Protein AF-A0A061QGU1-F1 (afdb_monomer)

Structure (mmCIF, N/CA/C/O backbone):
data_AF-A0A061QGU1-F1
#
_entry.id   AF-A0A061QGU1-F1
#
loop_
_atom_site.group_PDB
_atom_site.id
_atom_site.type_symbol
_atom_site.label_atom_id
_atom_site.label_alt_id
_atom_site.label_comp_id
_atom_site.label_asym_id
_atom_site.label_entity_id
_atom_site.label_seq_id
_atom_site.pdbx_PDB_ins_code
_atom_site.Cartn_x
_atom_site.Cartn_y
_atom_site.Cartn_z
_atom_site.occupancy
_atom_site.B_iso_or_equiv
_atom_site.auth_seq_id
_atom_site.auth_comp_id
_atom_site.auth_asym_id
_atom_site.auth_atom_id
_atom_site.pdbx_PDB_model_num
ATOM 1 N N . MET A 1 1 ? 39.902 23.140 -27.970 1.00 39.78 1 MET A N 1
ATOM 2 C CA . MET A 1 1 ? 39.163 23.895 -26.938 1.00 39.78 1 MET A CA 1
ATOM 3 C C . MET A 1 1 ? 37.694 23.828 -27.333 1.00 39.78 1 MET A C 1
ATOM 5 O O . MET A 1 1 ? 37.400 24.388 -28.376 1.00 39.78 1 MET A O 1
ATOM 9 N N . PHE A 1 2 ? 36.867 23.129 -26.536 1.00 53.38 2 PHE A N 1
ATOM 10 C CA . PHE A 1 2 ? 35.383 23.152 -26.498 1.00 53.38 2 PHE A CA 1
ATOM 11 C C . PHE A 1 2 ? 34.621 22.743 -27.791 1.00 53.38 2 PHE A C 1
ATOM 13 O O . PHE A 1 2 ? 35.172 22.826 -28.877 1.00 53.38 2 PHE A O 1
ATOM 20 N N . GLN A 1 3 ? 33.383 22.238 -27.783 1.00 45.22 3 GLN A N 1
ATOM 21 C CA . GLN A 1 3 ? 32.322 22.217 -26.771 1.00 45.22 3 GLN A CA 1
ATOM 22 C C . GLN A 1 3 ? 31.370 21.025 -27.042 1.00 45.22 3 GLN A C 1
ATOM 24 O O . GLN A 1 3 ? 31.338 20.465 -28.133 1.00 45.22 3 GLN A O 1
ATOM 29 N N . GLU A 1 4 ? 30.638 20.664 -25.999 1.00 51.69 4 GLU A N 1
ATOM 30 C CA . GLU A 1 4 ? 29.650 19.602 -25.810 1.00 51.69 4 GLU A CA 1
ATOM 31 C C . GLU A 1 4 ? 28.481 19.588 -26.817 1.00 51.69 4 GLU A C 1
ATOM 33 O O . GLU A 1 4 ? 27.790 20.588 -26.959 1.00 51.69 4 GLU A O 1
ATOM 38 N N . ASP A 1 5 ? 28.178 18.429 -27.415 1.00 47.00 5 ASP A N 1
ATOM 39 C CA . ASP A 1 5 ? 26.941 18.203 -28.194 1.00 47.00 5 ASP A CA 1
ATOM 40 C C . ASP A 1 5 ? 26.351 16.801 -27.918 1.00 47.00 5 ASP A C 1
ATOM 42 O O . ASP A 1 5 ? 26.085 15.991 -28.804 1.00 47.00 5 ASP A O 1
ATOM 46 N N . GLY A 1 6 ? 26.211 16.461 -26.631 1.00 48.25 6 GLY A N 1
ATOM 47 C CA . GLY A 1 6 ? 25.785 15.128 -26.175 1.00 48.25 6 GLY A CA 1
ATOM 48 C C . GLY A 1 6 ? 24.365 15.017 -25.608 1.00 48.25 6 GLY A C 1
ATOM 49 O O . GLY A 1 6 ? 24.009 13.940 -25.136 1.00 48.25 6 GLY A O 1
ATOM 50 N N . VAL A 1 7 ? 23.561 16.089 -25.581 1.00 51.69 7 VAL A N 1
ATOM 51 C CA . VAL A 1 7 ? 22.418 16.163 -24.639 1.00 51.69 7 VAL A CA 1
ATOM 52 C C . VAL A 1 7 ? 21.021 16.190 -25.283 1.00 51.69 7 VAL A C 1
ATOM 54 O O . VAL A 1 7 ? 20.075 15.711 -24.673 1.00 51.69 7 VAL A O 1
ATOM 57 N N . THR A 1 8 ? 20.821 16.630 -26.527 1.00 54.41 8 THR A N 1
ATOM 58 C CA . THR A 1 8 ? 19.444 16.914 -27.005 1.00 54.41 8 THR A CA 1
ATOM 59 C C . THR A 1 8 ? 18.709 15.729 -27.644 1.00 54.41 8 THR A C 1
ATOM 61 O O . THR A 1 8 ? 17.520 15.538 -27.397 1.00 54.41 8 THR A O 1
ATOM 64 N N . GLY A 1 9 ? 19.391 14.885 -28.426 1.00 51.31 9 GLY A N 1
ATOM 65 C CA . GLY A 1 9 ? 18.760 13.726 -29.082 1.00 51.31 9 GLY A CA 1
ATOM 66 C C . GLY A 1 9 ? 18.477 12.549 -28.139 1.00 51.31 9 GLY A C 1
ATOM 67 O O . GLY A 1 9 ? 17.553 11.773 -28.363 1.00 51.31 9 GLY A O 1
ATOM 68 N N . SER A 1 10 ? 19.252 12.429 -27.058 1.00 59.16 10 SER A N 1
ATOM 69 C CA . SER A 1 10 ? 19.141 11.321 -26.104 1.00 59.16 10 SER A CA 1
ATOM 70 C C . SER A 1 10 ? 17.948 11.486 -25.159 1.00 59.16 10 SER A C 1
ATOM 72 O O . SER A 1 10 ? 17.268 10.510 -24.855 1.00 59.16 10 SER A O 1
ATOM 74 N N . ASP A 1 11 ? 17.661 12.707 -24.710 1.00 57.34 11 ASP A N 1
ATOM 75 C CA . ASP A 1 11 ? 16.622 12.946 -23.703 1.00 57.34 11 ASP A CA 1
ATOM 76 C C . ASP A 1 11 ? 15.201 12.841 -24.266 1.00 57.34 11 ASP A C 1
ATOM 78 O O . ASP A 1 11 ? 14.298 12.365 -23.573 1.00 57.34 11 ASP A O 1
ATOM 82 N N . T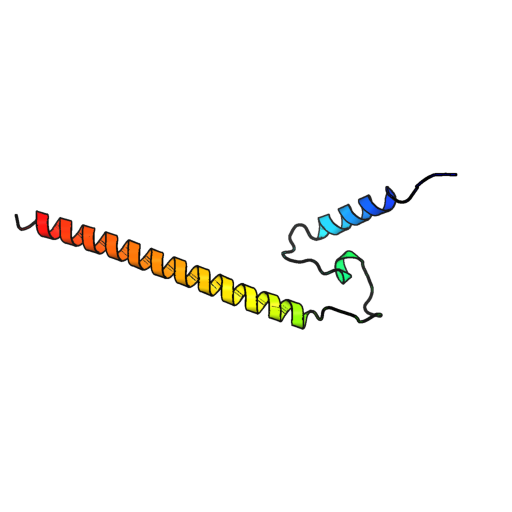YR A 1 12 ? 15.005 13.191 -25.540 1.00 61.06 12 TYR A N 1
ATOM 83 C CA . TYR A 1 12 ? 13.730 12.975 -26.228 1.00 61.06 12 TYR A CA 1
ATOM 84 C C . TYR A 1 12 ? 13.398 11.481 -26.345 1.00 61.06 12 TYR A C 1
ATOM 86 O O . TYR A 1 12 ? 12.289 11.054 -26.023 1.00 61.06 12 TYR A O 1
ATOM 94 N N . ASP A 1 13 ? 14.388 10.669 -26.718 1.00 62.22 13 ASP A N 1
ATOM 95 C CA . ASP A 1 13 ? 14.227 9.223 -26.872 1.00 62.22 13 ASP A CA 1
ATOM 96 C C . ASP A 1 13 ? 14.005 8.526 -25.514 1.00 62.22 13 ASP A C 1
ATOM 98 O O . ASP A 1 13 ? 13.146 7.653 -25.391 1.00 62.22 13 ASP A O 1
ATOM 102 N N . LYS A 1 14 ? 14.694 8.975 -24.452 1.00 67.19 14 LYS A N 1
ATOM 103 C CA . LYS A 1 14 ? 14.439 8.535 -23.064 1.00 67.19 14 LYS A CA 1
ATOM 104 C C . LYS A 1 14 ? 13.015 8.854 -22.622 1.00 67.19 14 LYS A C 1
ATOM 106 O O . LYS A 1 14 ? 12.344 7.991 -22.063 1.00 67.19 14 LYS A O 1
ATOM 111 N N . SER A 1 15 ? 12.549 10.072 -22.890 1.00 68.69 15 SER A N 1
ATOM 112 C CA . SER A 1 15 ? 11.206 10.518 -22.502 1.00 68.69 15 SER A CA 1
ATOM 113 C C . SER A 1 15 ? 10.128 9.690 -23.203 1.00 68.69 15 SER A C 1
ATOM 115 O O . SER A 1 15 ? 9.203 9.210 -22.555 1.00 68.69 15 SER A O 1
ATOM 117 N N . ALA A 1 16 ? 10.299 9.428 -24.502 1.00 69.56 16 ALA A N 1
ATOM 118 C CA . ALA A 1 16 ? 9.395 8.582 -25.278 1.00 69.56 16 ALA A CA 1
ATOM 119 C C . ALA A 1 16 ? 9.389 7.114 -24.813 1.00 69.56 16 ALA A C 1
ATOM 121 O O . ALA A 1 16 ? 8.357 6.449 -24.888 1.00 69.56 16 ALA A O 1
ATOM 122 N N . ARG A 1 17 ? 10.523 6.591 -24.326 1.00 66.56 17 ARG A N 1
ATOM 123 C CA . ARG A 1 17 ? 10.600 5.246 -23.733 1.00 66.56 17 ARG A CA 1
ATOM 124 C C . ARG A 1 17 ? 9.884 5.197 -22.389 1.00 66.56 17 ARG A C 1
ATOM 126 O O . ARG A 1 17 ? 9.062 4.313 -22.194 1.00 66.56 17 ARG A O 1
ATOM 133 N N . LEU A 1 18 ? 10.147 6.152 -21.495 1.00 68.19 18 LEU A N 1
ATOM 134 C CA . LEU A 1 18 ? 9.492 6.233 -20.184 1.00 68.19 18 LEU A CA 1
ATOM 135 C C . LEU A 1 18 ? 7.971 6.356 -20.307 1.00 68.19 18 LEU A C 1
ATOM 137 O O . LEU A 1 18 ? 7.258 5.709 -19.544 1.00 68.19 18 LEU A O 1
ATOM 141 N N . ASP A 1 19 ? 7.485 7.114 -21.293 1.00 71.44 19 ASP A N 1
ATOM 142 C CA . ASP A 1 19 ? 6.052 7.311 -21.536 1.00 71.44 19 ASP A CA 1
ATOM 143 C C . ASP A 1 19 ? 5.311 5.986 -21.804 1.00 71.44 19 ASP A C 1
ATOM 145 O O . ASP A 1 19 ? 4.233 5.740 -21.260 1.00 71.44 19 ASP A O 1
ATOM 149 N N . ARG A 1 20 ? 5.949 5.057 -22.534 1.00 67.12 20 ARG A N 1
ATOM 150 C CA . ARG A 1 20 ? 5.410 3.708 -22.816 1.00 67.12 20 ARG A CA 1
ATOM 151 C C . ARG A 1 20 ? 5.273 2.830 -21.576 1.00 67.12 20 ARG A C 1
ATOM 153 O O . ARG A 1 20 ? 4.531 1.852 -21.600 1.00 67.12 20 ARG A O 1
ATOM 160 N N . PHE A 1 21 ? 5.986 3.167 -20.508 1.00 68.50 21 PHE A N 1
ATOM 161 C CA . PHE A 1 21 ? 6.033 2.391 -19.276 1.00 68.50 21 PHE A CA 1
ATOM 162 C C . PHE A 1 21 ? 5.447 3.136 -18.070 1.00 68.50 21 PHE A C 1
ATOM 164 O O . PHE A 1 21 ? 5.628 2.709 -16.933 1.00 68.50 21 PHE A O 1
ATOM 171 N N . THR A 1 22 ? 4.695 4.213 -18.296 1.00 64.25 22 THR A N 1
ATOM 172 C CA . THR A 1 22 ? 4.032 5.025 -17.256 1.00 64.25 22 THR A CA 1
ATOM 173 C C . THR A 1 22 ? 3.079 4.243 -16.343 1.00 64.25 22 THR A C 1
ATOM 175 O O . THR A 1 22 ? 2.749 4.718 -15.259 1.00 64.25 22 THR A O 1
ATOM 178 N N . GLY A 1 23 ? 2.670 3.030 -16.736 1.00 60.03 23 GLY A N 1
ATOM 179 C CA . GLY A 1 23 ? 1.876 2.098 -15.923 1.00 60.03 23 GLY A CA 1
ATOM 180 C C . GLY A 1 23 ? 2.626 0.858 -15.417 1.00 60.03 23 GLY A C 1
ATOM 181 O O . GLY A 1 23 ? 2.004 -0.017 -14.816 1.00 60.03 23 GLY A O 1
ATOM 182 N N . ALA A 1 24 ? 3.930 0.733 -15.670 1.00 61.19 24 ALA A N 1
ATOM 183 C CA . ALA A 1 24 ? 4.712 -0.428 -15.259 1.00 61.19 24 ALA A CA 1
ATOM 184 C C . ALA A 1 24 ? 5.197 -0.273 -13.808 1.00 61.19 24 ALA A C 1
AT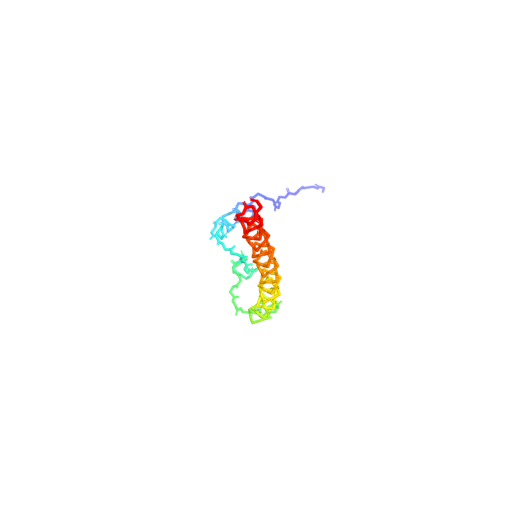OM 186 O O . ALA A 1 24 ? 5.831 0.718 -13.455 1.00 61.19 24 ALA A O 1
ATOM 187 N N . SER A 1 25 ? 4.955 -1.275 -12.958 1.00 64.31 25 SER A N 1
ATOM 188 C CA . SER A 1 25 ? 5.476 -1.290 -11.580 1.00 64.31 25 SER A CA 1
ATOM 189 C C . SER A 1 25 ? 6.994 -1.507 -11.514 1.00 64.31 25 SER A C 1
ATOM 191 O O . SER A 1 25 ? 7.608 -1.275 -10.476 1.00 64.31 25 SER A O 1
ATOM 193 N N . ALA A 1 26 ? 7.590 -1.983 -12.610 1.00 64.12 26 ALA A N 1
ATOM 194 C CA . ALA A 1 26 ? 9.024 -2.137 -12.812 1.00 64.12 26 ALA A CA 1
ATOM 195 C C . ALA A 1 26 ? 9.323 -2.169 -14.320 1.00 64.12 26 ALA A C 1
ATOM 197 O O . ALA A 1 26 ? 8.535 -2.714 -15.091 1.00 64.12 26 ALA A O 1
ATOM 198 N N . ILE A 1 27 ? 10.463 -1.613 -14.731 1.00 57.06 27 ILE A N 1
ATOM 199 C CA . ILE A 1 27 ? 10.934 -1.609 -16.123 1.00 57.06 27 ILE A CA 1
ATOM 200 C C . ILE A 1 27 ? 12.332 -2.217 -16.125 1.00 57.06 27 ILE A C 1
ATOM 202 O O . ILE A 1 27 ? 13.188 -1.799 -15.343 1.00 57.06 27 ILE A O 1
ATOM 206 N N . SER A 1 28 ? 12.567 -3.207 -16.985 1.00 59.34 28 SER A N 1
ATOM 207 C CA . SER A 1 28 ? 13.897 -3.787 -17.147 1.00 59.34 28 SER A CA 1
ATOM 208 C C . SER A 1 28 ? 14.791 -2.858 -17.964 1.00 59.34 28 SER A C 1
ATOM 210 O O . SER A 1 28 ? 14.356 -2.232 -18.928 1.00 59.34 28 SER A O 1
ATOM 212 N N . SER A 1 29 ? 16.075 -2.804 -17.616 1.00 59.66 29 SER A N 1
ATOM 213 C CA . SER A 1 29 ? 17.083 -2.068 -18.389 1.00 59.66 29 SER A CA 1
ATOM 214 C C . SER A 1 29 ? 17.181 -2.585 -19.836 1.00 59.66 29 SER A C 1
ATOM 216 O O . SER A 1 29 ? 17.438 -1.805 -20.750 1.00 59.66 29 SER A O 1
ATOM 218 N N . ALA A 1 30 ? 16.922 -3.878 -20.066 1.00 62.31 30 ALA A N 1
ATOM 219 C CA . ALA A 1 30 ? 16.904 -4.468 -21.407 1.00 62.31 30 ALA A CA 1
ATOM 220 C C . ALA A 1 30 ? 15.768 -3.892 -22.268 1.00 62.31 30 ALA A C 1
ATOM 222 O O . ALA A 1 30 ? 16.030 -3.409 -23.370 1.00 62.31 30 ALA A O 1
ATOM 223 N N . ASP A 1 31 ? 14.552 -3.827 -21.718 1.00 68.19 31 ASP A N 1
ATOM 224 C CA . ASP A 1 31 ? 13.387 -3.214 -22.370 1.00 68.19 31 ASP A CA 1
ATOM 225 C C . ASP A 1 31 ? 13.537 -1.694 -22.518 1.00 68.19 31 ASP A C 1
ATOM 227 O O . ASP A 1 31 ? 13.139 -1.115 -23.528 1.00 68.19 31 ASP A O 1
ATOM 231 N N . TYR A 1 32 ? 14.157 -1.029 -21.537 1.00 66.31 32 TYR A N 1
ATOM 232 C CA . TYR A 1 32 ? 14.412 0.409 -21.589 1.00 66.31 32 TYR A CA 1
ATOM 233 C C . TYR A 1 32 ? 15.460 0.773 -22.646 1.00 66.31 32 TYR A C 1
ATOM 235 O O . TYR A 1 32 ? 15.307 1.775 -23.341 1.00 66.31 32 TYR A O 1
ATOM 243 N N . TYR A 1 33 ? 16.532 -0.010 -22.798 1.00 73.19 33 TYR A N 1
ATOM 244 C CA . TYR A 1 33 ? 17.602 0.283 -23.758 1.00 73.19 33 TYR A CA 1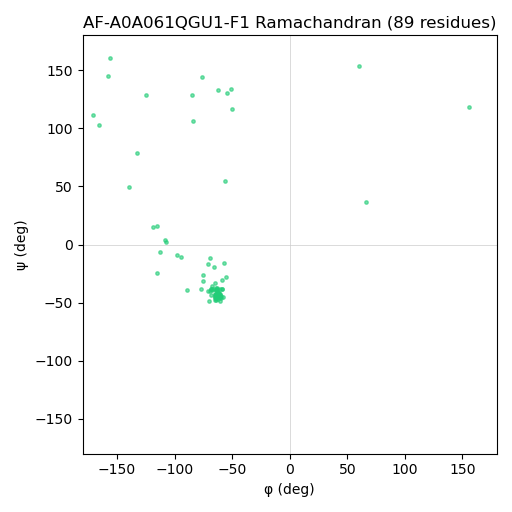
ATOM 245 C C . TYR A 1 33 ? 17.445 -0.415 -25.115 1.00 73.19 33 TYR A C 1
ATOM 247 O O . TYR A 1 33 ? 18.142 -0.017 -26.047 1.00 73.19 33 TYR A O 1
ATOM 255 N N . GLY A 1 34 ? 16.516 -1.367 -25.255 1.00 59.22 34 GLY A N 1
ATOM 256 C CA . GLY A 1 34 ? 16.249 -2.091 -26.501 1.00 59.22 34 GLY A CA 1
ATOM 257 C C . GLY A 1 34 ? 17.409 -2.988 -26.932 1.00 59.22 34 GLY A C 1
ATOM 258 O O . GLY A 1 34 ? 17.730 -3.041 -28.116 1.00 59.22 34 GLY A O 1
ATOM 259 N N . ARG A 1 35 ? 18.106 -3.629 -25.980 1.00 56.41 35 ARG A N 1
ATOM 260 C CA . ARG A 1 35 ? 19.172 -4.584 -26.322 1.00 56.41 35 ARG A CA 1
ATOM 261 C C . ARG A 1 35 ? 18.546 -5.941 -26.598 1.00 56.41 35 ARG A C 1
ATOM 263 O O . ARG A 1 35 ? 18.150 -6.619 -25.657 1.00 56.41 35 ARG A O 1
ATOM 270 N N . ASP A 1 36 ? 18.506 -6.319 -27.874 1.00 51.31 36 ASP A N 1
ATOM 271 C CA . A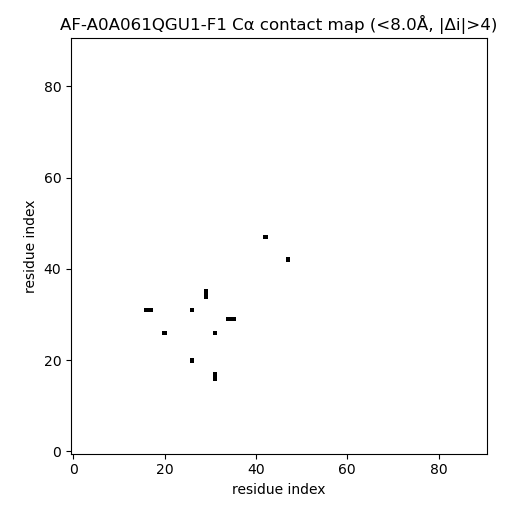SP A 1 36 ? 18.250 -7.696 -28.284 1.00 51.31 36 ASP A CA 1
ATOM 272 C C . ASP A 1 36 ? 19.198 -8.646 -27.533 1.00 51.31 36 ASP A C 1
ATOM 274 O O . ASP A 1 36 ? 20.401 -8.394 -27.407 1.00 51.31 36 ASP A O 1
ATOM 278 N N . GLU A 1 37 ? 18.600 -9.715 -27.017 1.00 51.56 37 GLU A N 1
ATOM 279 C CA . GLU A 1 37 ? 19.096 -10.807 -26.170 1.00 51.56 37 GLU A CA 1
ATOM 280 C C . GLU A 1 37 ? 20.307 -11.580 -26.748 1.00 51.56 37 GLU A C 1
ATOM 282 O O . GLU A 1 37 ? 20.279 -12.798 -26.904 1.00 51.56 37 GLU A O 1
ATOM 287 N N . ALA A 1 38 ? 21.398 -10.898 -27.096 1.00 54.56 38 ALA A N 1
ATOM 288 C CA . ALA A 1 38 ? 22.636 -11.525 -27.570 1.00 54.56 38 ALA A CA 1
ATOM 289 C C . ALA A 1 38 ? 23.815 -11.363 -26.594 1.00 54.56 38 ALA A C 1
ATOM 291 O O . ALA A 1 38 ? 24.866 -11.967 -26.793 1.00 54.56 38 ALA A O 1
ATOM 292 N N . ALA A 1 39 ? 23.660 -10.585 -25.519 1.00 51.59 39 ALA A N 1
ATOM 293 C CA . ALA A 1 39 ? 24.704 -10.380 -24.517 1.00 51.59 39 ALA A CA 1
ATOM 294 C C . ALA A 1 39 ? 24.135 -10.537 -23.103 1.00 51.59 39 ALA A C 1
ATOM 296 O O . ALA A 1 39 ? 23.867 -9.569 -22.393 1.00 51.59 39 ALA A O 1
ATOM 297 N N . SER A 1 40 ? 23.960 -11.795 -22.705 1.00 56.41 40 SER A N 1
ATOM 298 C CA . SER A 1 40 ? 23.712 -12.218 -21.330 1.00 56.41 40 SER A CA 1
ATOM 299 C C . SER A 1 40 ? 24.739 -11.607 -20.368 1.00 56.41 40 SER A C 1
ATOM 301 O O . SER A 1 40 ? 25.926 -11.918 -20.491 1.00 56.41 40 SER A O 1
ATOM 303 N N . SER A 1 41 ? 24.296 -10.767 -19.426 1.00 51.78 41 SER A N 1
ATOM 304 C CA . SER A 1 41 ? 24.853 -10.512 -18.073 1.00 51.78 41 SER A CA 1
ATOM 305 C C . SER A 1 41 ? 24.426 -9.107 -17.608 1.00 51.78 41 SER A C 1
ATOM 307 O O . SER A 1 41 ? 24.807 -8.118 -18.216 1.00 51.78 41 SER A O 1
ATOM 309 N N . GLY A 1 42 ? 23.674 -8.897 -16.531 1.00 53.06 42 GLY A N 1
ATOM 310 C CA . GLY A 1 42 ? 23.232 -9.837 -15.518 1.00 53.06 42 GLY A CA 1
ATOM 311 C C . GLY A 1 42 ? 22.197 -9.203 -14.591 1.00 53.06 42 GLY A C 1
ATOM 312 O O . GLY A 1 42 ? 22.518 -8.331 -13.790 1.00 53.06 42 GLY A O 1
ATOM 313 N N . MET A 1 43 ? 20.971 -9.696 -14.707 1.00 52.91 43 MET A N 1
ATOM 314 C CA . MET A 1 43 ? 19.971 -9.860 -13.654 1.00 52.91 43 MET A CA 1
ATOM 315 C C . MET A 1 43 ? 18.936 -10.787 -14.280 1.00 52.91 43 MET A C 1
ATOM 317 O O . MET A 1 43 ? 18.195 -10.373 -15.168 1.00 52.91 43 MET A O 1
ATOM 321 N N . ASP A 1 44 ? 18.972 -12.061 -13.901 1.00 63.00 44 ASP A N 1
ATOM 322 C CA . ASP A 1 44 ? 17.981 -13.021 -14.367 1.00 63.00 44 ASP A CA 1
ATOM 323 C C . ASP A 1 44 ? 16.601 -12.566 -13.869 1.00 63.00 44 ASP A C 1
ATOM 325 O O . ASP A 1 44 ? 16.439 -12.203 -12.698 1.00 63.00 44 ASP A O 1
ATOM 329 N N . ALA A 1 45 ? 15.599 -12.555 -14.747 1.00 59.12 45 ALA A N 1
ATOM 330 C CA . ALA A 1 45 ? 14.231 -12.202 -14.372 1.00 59.12 45 ALA A CA 1
ATOM 331 C C . ALA A 1 45 ? 13.731 -13.082 -13.206 1.00 59.12 45 ALA A C 1
ATOM 333 O O . ALA A 1 45 ? 12.937 -12.628 -12.377 1.00 59.12 45 ALA A O 1
ATOM 334 N N . SER A 1 46 ? 14.263 -14.303 -13.086 1.00 60.47 46 SER A N 1
ATOM 335 C CA . SER A 1 46 ? 14.052 -15.218 -11.960 1.00 60.47 46 SER A CA 1
ATOM 336 C C . SER A 1 46 ? 14.512 -14.640 -10.619 1.00 60.47 46 SER A C 1
ATOM 338 O O . SER A 1 46 ? 13.770 -14.713 -9.637 1.00 60.47 46 SER A O 1
ATOM 340 N N . ASP A 1 47 ? 15.693 -14.017 -10.576 1.00 67.19 47 ASP A N 1
ATOM 341 C CA . ASP A 1 47 ? 16.248 -13.397 -9.366 1.00 67.19 47 ASP A CA 1
ATOM 342 C C . ASP A 1 47 ? 15.434 -12.163 -8.963 1.00 67.19 47 ASP A C 1
ATOM 344 O O . ASP A 1 47 ? 15.179 -11.930 -7.777 1.00 67.19 47 ASP A O 1
ATOM 348 N N . MET A 1 48 ? 14.979 -11.375 -9.945 1.00 68.31 48 MET A N 1
ATOM 349 C CA . MET A 1 48 ? 14.087 -10.238 -9.697 1.00 68.31 48 MET A CA 1
ATOM 350 C C . MET A 1 48 ? 12.736 -10.697 -9.156 1.00 68.31 48 MET A C 1
ATOM 352 O O . MET A 1 48 ? 12.261 -10.152 -8.161 1.00 68.31 48 MET A O 1
ATOM 356 N N . PHE A 1 49 ? 12.135 -11.721 -9.761 1.00 68.44 49 PHE A N 1
ATOM 357 C CA . PHE A 1 49 ? 10.886 -12.305 -9.288 1.00 68.44 49 PHE A CA 1
ATOM 358 C C . PHE A 1 49 ? 11.034 -12.896 -7.882 1.00 68.44 49 PHE A C 1
ATOM 360 O O . PHE A 1 49 ? 10.161 -12.697 -7.038 1.00 68.44 49 PHE A O 1
ATOM 367 N N . GLN A 1 50 ? 12.150 -13.565 -7.584 1.00 74.25 50 GLN A N 1
ATOM 368 C CA . GLN A 1 50 ? 12.432 -14.072 -6.242 1.00 74.25 50 GLN A CA 1
ATOM 369 C C . GLN A 1 50 ? 12.571 -12.940 -5.224 1.00 74.25 50 GLN A C 1
ATOM 371 O O . GLN A 1 50 ? 11.950 -13.014 -4.165 1.00 74.25 50 GLN A O 1
ATOM 376 N N . ARG A 1 51 ? 13.299 -11.863 -5.542 1.00 78.19 51 ARG A N 1
ATOM 377 C CA . ARG A 1 51 ? 13.419 -10.690 -4.657 1.00 78.19 51 ARG A CA 1
ATOM 378 C C . ARG A 1 51 ? 12.084 -9.977 -4.459 1.00 78.19 51 ARG A C 1
ATOM 380 O O . ARG A 1 51 ? 11.719 -9.701 -3.320 1.00 78.19 51 ARG A O 1
ATOM 387 N N . LEU A 1 52 ? 11.328 -9.753 -5.533 1.00 78.81 52 LEU A N 1
ATOM 388 C CA . LEU A 1 52 ? 9.995 -9.152 -5.489 1.00 78.81 52 LEU A CA 1
ATOM 389 C C . LEU A 1 52 ? 9.023 -10.014 -4.677 1.00 78.81 52 LEU A C 1
ATOM 391 O O . LEU A 1 52 ? 8.281 -9.489 -3.858 1.00 78.81 52 LEU A O 1
ATOM 395 N N . SER A 1 53 ? 9.048 -11.336 -4.856 1.00 79.75 53 SER A N 1
ATOM 396 C CA . SER A 1 53 ? 8.225 -12.279 -4.093 1.00 79.75 53 SER A CA 1
ATOM 397 C C . SER A 1 53 ? 8.590 -12.277 -2.610 1.00 79.75 53 SER A C 1
ATOM 399 O O . SER A 1 53 ? 7.701 -12.279 -1.760 1.00 79.75 53 SER A O 1
ATOM 401 N N . LEU A 1 54 ? 9.884 -12.247 -2.277 1.00 86.75 54 LEU A N 1
ATOM 402 C CA . LEU A 1 54 ? 10.352 -12.164 -0.893 1.00 86.75 54 LEU A CA 1
ATOM 403 C C . LEU A 1 54 ? 9.930 -10.844 -0.238 1.00 86.75 54 LEU A C 1
ATOM 405 O O . LEU A 1 54 ? 9.390 -10.869 0.869 1.00 86.75 54 LEU A O 1
ATOM 409 N N . GLN A 1 55 ? 10.094 -9.723 -0.941 1.00 81.25 55 GLN A N 1
A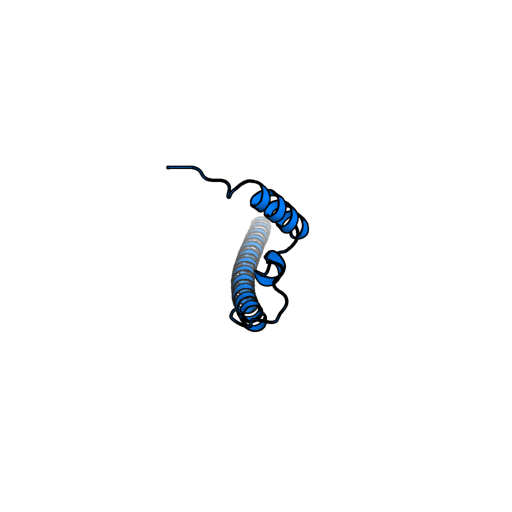TOM 410 C CA . GLN A 1 55 ? 9.665 -8.409 -0.468 1.00 81.25 55 GLN A CA 1
ATOM 411 C C . GLN A 1 55 ? 8.139 -8.346 -0.311 1.00 81.25 55 GLN A C 1
ATOM 413 O O . GLN A 1 55 ? 7.649 -8.011 0.761 1.00 81.25 55 GLN A O 1
ATOM 418 N N . ALA A 1 56 ? 7.379 -8.801 -1.310 1.00 83.25 56 ALA A N 1
ATOM 419 C CA . ALA A 1 56 ? 5.920 -8.855 -1.253 1.00 83.25 56 ALA A CA 1
ATOM 420 C C . ALA A 1 56 ? 5.412 -9.756 -0.115 1.00 83.25 56 ALA A C 1
ATOM 422 O O . ALA A 1 56 ? 4.446 -9.412 0.561 1.00 83.25 56 ALA A O 1
ATOM 423 N N . LYS A 1 57 ? 6.064 -10.895 0.152 1.00 83.00 57 LYS A N 1
ATOM 424 C CA . LYS A 1 57 ? 5.733 -11.756 1.301 1.00 83.00 57 LYS A CA 1
ATOM 425 C C . LYS A 1 57 ? 5.942 -11.034 2.629 1.00 83.00 57 LYS A C 1
ATOM 427 O O . LYS A 1 57 ? 5.112 -11.170 3.530 1.00 83.00 57 LYS A O 1
ATOM 432 N N . GLN A 1 58 ? 7.032 -10.281 2.758 1.00 85.44 58 GLN A N 1
ATOM 433 C CA . GLN A 1 58 ? 7.322 -9.508 3.961 1.00 85.44 58 GLN A CA 1
ATOM 434 C C . GLN A 1 58 ? 6.324 -8.356 4.136 1.00 85.44 58 GLN A C 1
ATOM 436 O O . GLN A 1 58 ? 5.771 -8.187 5.223 1.00 85.44 58 GLN A O 1
ATOM 441 N N . ASP A 1 59 ? 6.005 -7.650 3.056 1.00 79.94 59 ASP A N 1
ATOM 442 C CA . ASP A 1 59 ? 5.030 -6.560 3.049 1.00 79.94 59 ASP A CA 1
ATOM 443 C C . ASP A 1 59 ? 3.620 -7.058 3.398 1.00 79.94 59 ASP A C 1
ATOM 445 O O . ASP A 1 59 ? 2.941 -6.481 4.250 1.00 79.94 59 ASP A O 1
ATOM 449 N N . VAL A 1 60 ? 3.199 -8.199 2.840 1.00 80.62 60 VAL A N 1
ATOM 450 C CA . VAL A 1 60 ? 1.928 -8.855 3.190 1.00 80.62 60 VAL A CA 1
ATOM 451 C C . VAL A 1 60 ? 1.915 -9.304 4.653 1.00 80.62 60 VAL A C 1
ATOM 453 O O . VAL A 1 60 ? 0.888 -9.175 5.320 1.00 80.62 60 VAL A O 1
ATOM 456 N N . SER A 1 61 ? 3.035 -9.798 5.188 1.00 82.50 61 SER A N 1
ATOM 457 C CA . SER A 1 61 ? 3.149 -10.168 6.607 1.00 82.50 61 SER A CA 1
ATOM 458 C C . SER A 1 61 ? 2.979 -8.957 7.533 1.00 82.50 61 SER A C 1
ATOM 460 O O . SER A 1 61 ? 2.241 -9.019 8.525 1.00 82.50 61 SER A O 1
ATOM 462 N N . ASN A 1 62 ? 3.593 -7.828 7.173 1.00 87.31 62 ASN A N 1
ATOM 463 C CA . ASN A 1 62 ? 3.461 -6.566 7.898 1.00 87.31 62 ASN A CA 1
ATOM 464 C C . ASN A 1 62 ? 2.012 -6.058 7.849 1.00 87.31 62 ASN A C 1
ATOM 466 O O . ASN A 1 62 ? 1.436 -5.729 8.890 1.00 87.31 62 ASN A O 1
ATOM 470 N N . MET A 1 63 ? 1.384 -6.087 6.668 1.00 88.38 63 MET A N 1
ATOM 471 C CA . MET A 1 63 ? -0.019 -5.702 6.492 1.00 88.38 63 MET A CA 1
ATOM 472 C C . MET A 1 63 ? -0.964 -6.613 7.285 1.00 88.38 63 MET A C 1
ATOM 474 O O . MET A 1 63 ? -1.866 -6.126 7.963 1.00 88.38 63 MET A O 1
ATOM 478 N N . ARG A 1 64 ? -0.742 -7.932 7.264 1.00 90.81 64 ARG A N 1
ATOM 479 C CA . ARG A 1 64 ? -1.527 -8.907 8.036 1.00 90.81 64 ARG A CA 1
ATOM 480 C C . ARG A 1 64 ? -1.413 -8.662 9.536 1.00 90.81 64 ARG A C 1
ATOM 482 O O . ARG A 1 64 ? -2.421 -8.738 10.239 1.00 90.81 64 ARG A O 1
ATOM 489 N N . SER A 1 65 ? -0.214 -8.358 10.026 1.00 89.56 65 SER A N 1
ATOM 490 C CA . SER A 1 65 ? 0.013 -8.036 11.438 1.00 89.56 65 SER A CA 1
ATOM 491 C C . SER A 1 65 ? -0.721 -6.753 11.834 1.00 89.56 65 SER A C 1
ATOM 493 O O . SER A 1 65 ? -1.460 -6.754 12.817 1.00 89.56 65 SER A O 1
ATOM 495 N N . ALA A 1 66 ? -0.617 -5.698 11.017 1.00 90.12 66 ALA A N 1
ATOM 496 C CA . ALA A 1 66 ? -1.319 -4.435 11.237 1.00 90.12 66 ALA A CA 1
ATOM 497 C C . ALA A 1 66 ? -2.849 -4.597 11.206 1.00 90.12 66 ALA A C 1
ATOM 499 O O . ALA A 1 66 ? -3.542 -4.104 12.095 1.00 90.12 66 ALA A O 1
ATOM 500 N N . ALA A 1 67 ? -3.380 -5.341 10.232 1.00 91.31 67 ALA A N 1
ATOM 501 C CA . ALA A 1 67 ? -4.808 -5.631 10.122 1.00 91.31 67 ALA A CA 1
ATOM 502 C C . ALA A 1 67 ? -5.323 -6.466 11.305 1.00 91.31 67 ALA A C 1
ATOM 504 O O . ALA A 1 67 ? -6.409 -6.211 11.823 1.00 91.31 67 ALA A O 1
ATOM 505 N N . THR A 1 68 ? -4.531 -7.433 11.776 1.00 91.69 68 THR A N 1
ATOM 506 C CA . THR A 1 68 ? -4.874 -8.244 12.955 1.00 91.69 68 THR A CA 1
ATOM 507 C C . THR A 1 68 ? -4.926 -7.385 14.216 1.00 91.69 68 THR A C 1
ATOM 509 O O . THR A 1 68 ? -5.867 -7.495 15.000 1.00 91.69 68 THR A O 1
ATOM 512 N N . GLU A 1 69 ? -3.940 -6.510 14.410 1.00 94.88 69 GLU A N 1
ATOM 513 C CA . GLU A 1 69 ? -3.890 -5.594 15.551 1.00 94.88 69 GLU A CA 1
ATOM 514 C C . GLU A 1 69 ? -5.054 -4.592 15.520 1.00 94.88 69 GLU A C 1
ATOM 516 O O . GLU A 1 69 ? -5.716 -4.371 16.535 1.00 94.88 69 GLU A O 1
ATOM 521 N N . ALA A 1 70 ? -5.372 -4.047 14.342 1.00 92.62 70 ALA A N 1
ATOM 522 C CA . ALA A 1 70 ? -6.537 -3.191 14.148 1.00 92.62 70 ALA A CA 1
ATOM 523 C C . ALA A 1 70 ? -7.845 -3.931 14.475 1.00 92.62 70 ALA A C 1
ATOM 525 O O . ALA A 1 70 ? -8.671 -3.406 15.218 1.00 92.62 70 ALA A O 1
ATOM 526 N N . GLY A 1 71 ? -8.008 -5.172 14.001 1.00 94.25 71 GLY A N 1
ATOM 527 C CA . GLY A 1 71 ? -9.175 -6.005 14.301 1.00 94.25 71 GLY A CA 1
ATOM 528 C C . GLY A 1 71 ? -9.331 -6.295 15.796 1.00 94.25 71 GLY A C 1
ATOM 529 O O . GLY A 1 71 ? -10.430 -6.175 16.333 1.00 94.25 71 GLY A O 1
ATOM 530 N N . LYS A 1 72 ? -8.230 -6.597 16.497 1.00 95.88 72 LYS A N 1
ATOM 531 C CA . LYS A 1 72 ? -8.232 -6.786 17.958 1.00 95.88 72 LYS A CA 1
ATOM 532 C C . LYS A 1 72 ? -8.638 -5.519 18.698 1.00 95.88 72 LYS A C 1
ATOM 534 O O . LYS A 1 72 ? -9.463 -5.593 19.605 1.00 95.88 72 LYS A O 1
ATOM 539 N N . LYS A 1 73 ? -8.096 -4.362 18.309 1.00 95.88 73 LYS A N 1
ATOM 540 C CA . LYS A 1 73 ? -8.476 -3.070 18.898 1.00 95.88 73 LYS A CA 1
ATOM 541 C C . LYS A 1 73 ? -9.95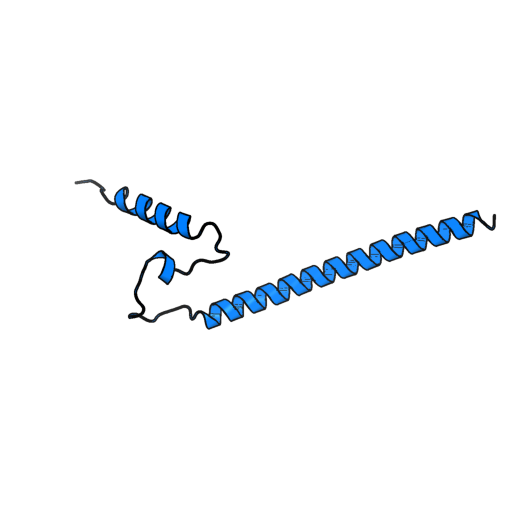9 -2.785 18.696 1.00 95.88 73 LYS A C 1
ATOM 543 O O . LYS A 1 73 ? -10.640 -2.428 19.649 1.00 95.88 73 LYS A O 1
ATOM 548 N N . LEU A 1 74 ? -10.465 -3.0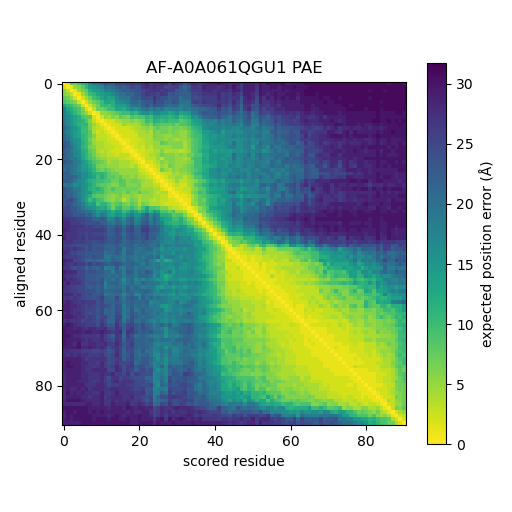10 17.487 1.00 95.50 74 LEU A N 1
ATOM 549 C CA . LEU A 1 74 ? -11.866 -2.784 17.139 1.00 95.50 74 LEU A CA 1
ATOM 550 C C . LEU A 1 74 ? -12.798 -3.726 17.921 1.00 95.50 74 LEU A C 1
ATOM 552 O O . LEU A 1 74 ? -13.782 -3.276 18.505 1.00 95.50 74 LEU A O 1
ATOM 556 N N . ALA A 1 75 ? -12.440 -5.008 18.037 1.00 93.62 75 ALA A N 1
ATOM 557 C CA . ALA A 1 75 ? -13.147 -5.972 18.882 1.00 93.62 75 ALA A CA 1
ATOM 558 C C . ALA A 1 75 ? -13.086 -5.604 20.377 1.00 93.62 75 ALA A C 1
ATOM 560 O O . ALA A 1 75 ? -14.074 -5.764 21.096 1.00 93.62 75 ALA A O 1
ATOM 561 N N . GLY A 1 76 ? -11.951 -5.078 20.844 1.00 94.25 76 GLY A N 1
ATOM 562 C CA . GLY A 1 76 ? -11.782 -4.564 22.202 1.00 94.25 76 GLY A CA 1
ATOM 563 C C . GLY A 1 76 ? -12.704 -3.379 22.483 1.00 94.25 76 GLY A C 1
ATOM 564 O O . GLY A 1 76 ? -13.420 -3.390 23.479 1.00 94.25 76 GLY A O 1
ATOM 565 N N . MET A 1 77 ? -12.770 -2.409 21.568 1.00 93.81 77 MET A N 1
ATOM 566 C CA . MET A 1 77 ? -13.696 -1.275 21.662 1.00 93.81 77 MET A CA 1
ATOM 567 C C . MET A 1 77 ? -15.157 -1.732 21.676 1.00 93.81 77 MET A C 1
ATOM 569 O O . MET A 1 77 ? -15.928 -1.262 22.507 1.00 93.81 77 MET A O 1
ATOM 573 N N . ALA A 1 78 ? -15.530 -2.685 20.816 1.00 92.06 78 ALA A N 1
ATOM 574 C CA . ALA A 1 78 ? -16.875 -3.258 20.807 1.00 92.06 78 ALA A CA 1
ATOM 575 C C . ALA A 1 78 ? -17.204 -3.989 22.120 1.00 92.06 78 ALA A C 1
ATOM 577 O O . ALA A 1 78 ? -18.313 -3.866 22.636 1.00 92.06 78 ALA A O 1
ATOM 578 N N . SER A 1 79 ? -16.235 -4.707 22.692 1.00 90.81 79 SER A N 1
ATOM 579 C CA . SER A 1 79 ? -16.391 -5.389 23.982 1.00 90.81 79 SER A CA 1
ATOM 580 C C . SER A 1 79 ? -16.586 -4.398 25.130 1.00 90.81 79 SER A C 1
ATOM 582 O O . SER A 1 79 ? -17.472 -4.597 25.959 1.00 90.81 79 SER A O 1
ATOM 584 N N . THR A 1 80 ? -15.797 -3.318 25.167 1.00 90.69 80 THR A N 1
ATOM 585 C CA . THR A 1 80 ? -15.968 -2.224 26.136 1.00 90.69 80 THR A CA 1
ATOM 586 C C . THR A 1 80 ? -17.341 -1.584 25.981 1.00 90.69 80 THR A C 1
ATOM 588 O O . THR A 1 80 ? -18.083 -1.507 26.950 1.00 90.69 80 THR A O 1
ATOM 591 N N . PHE A 1 81 ? -17.735 -1.250 24.751 1.00 91.94 81 PHE A N 1
ATOM 592 C CA . PHE A 1 81 ? -19.044 -0.673 24.458 1.00 91.94 81 PHE A CA 1
ATOM 593 C C . PHE A 1 81 ? -20.208 -1.570 24.911 1.00 91.94 81 PHE A C 1
ATOM 595 O O . PHE A 1 81 ? -21.147 -1.099 25.548 1.00 91.94 81 PHE A O 1
ATOM 602 N N . MET A 1 82 ? -20.149 -2.878 24.639 1.00 90.88 82 MET A N 1
ATOM 603 C CA . MET A 1 82 ? -21.166 -3.825 25.115 1.00 90.88 82 MET A CA 1
ATOM 604 C C . MET A 1 82 ? -21.195 -3.926 26.641 1.00 90.88 82 MET A C 1
ATOM 606 O O . MET A 1 82 ? -22.274 -4.024 27.224 1.00 90.88 82 MET A O 1
ATOM 610 N N . ARG A 1 83 ? -20.030 -3.903 27.296 1.00 89.75 83 ARG A N 1
ATOM 611 C CA . ARG A 1 83 ? -19.930 -3.937 28.758 1.00 89.75 83 ARG A CA 1
ATOM 612 C C . ARG A 1 83 ? -20.496 -2.662 29.388 1.00 89.75 83 ARG A C 1
ATOM 614 O O . ARG A 1 83 ? -21.199 -2.767 30.389 1.00 89.75 83 ARG A O 1
ATOM 621 N N . ASP A 1 84 ? -20.271 -1.504 28.775 1.00 86.81 84 ASP A N 1
ATOM 622 C CA . ASP A 1 84 ? -20.846 -0.223 29.203 1.00 86.81 84 ASP A CA 1
ATOM 623 C C . ASP A 1 84 ? -22.375 -0.220 29.053 1.00 86.81 84 ASP A C 1
ATOM 625 O O . ASP A 1 84 ? -23.092 0.173 29.972 1.00 86.81 84 ASP A O 1
ATOM 629 N N . LEU A 1 85 ? -22.898 -0.754 27.942 1.00 87.00 85 LEU A N 1
ATOM 630 C CA . LEU A 1 85 ? -24.343 -0.928 27.750 1.00 87.00 85 LEU A CA 1
ATOM 631 C C . LEU A 1 85 ? -24.967 -1.913 28.747 1.00 87.00 85 LEU A C 1
ATOM 633 O O . LEU A 1 85 ? -26.097 -1.714 29.190 1.00 87.00 85 LEU A O 1
ATOM 637 N N . GLN A 1 86 ? -24.262 -2.992 29.091 1.00 81.69 86 GLN A N 1
ATOM 638 C CA . GLN A 1 86 ? -24.735 -3.951 30.088 1.00 81.69 86 GLN A CA 1
ATOM 639 C C . GLN A 1 86 ? -24.702 -3.363 31.500 1.00 81.69 86 GLN A C 1
ATOM 641 O O . GLN A 1 86 ? -25.652 -3.578 32.246 1.00 81.69 86 GLN A O 1
ATOM 646 N N . SER A 1 87 ? -23.668 -2.598 31.868 1.00 74.31 87 SER A N 1
ATOM 647 C CA . SER A 1 87 ? -23.588 -1.989 33.203 1.00 74.31 87 SER A CA 1
AT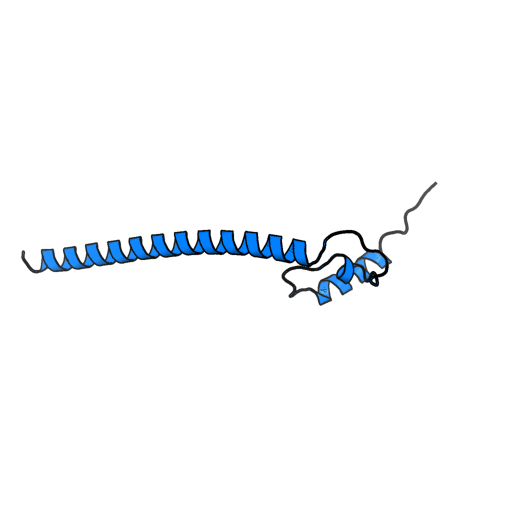OM 648 C C . SER A 1 87 ? -24.665 -0.918 33.406 1.00 74.31 87 SER A C 1
ATOM 650 O O . SER A 1 87 ? -25.320 -0.911 34.444 1.00 74.31 87 SER A O 1
ATOM 652 N N . GLY A 1 88 ? -24.954 -0.108 32.380 1.00 69.50 88 GLY A N 1
ATOM 653 C CA . GLY A 1 88 ? -26.024 0.894 32.412 1.00 69.50 88 GLY A CA 1
ATOM 654 C C . GLY A 1 88 ? -27.449 0.324 32.417 1.00 69.50 88 GLY A C 1
ATOM 655 O O . GLY A 1 88 ? -28.397 1.065 32.651 1.00 69.50 88 GLY A O 1
ATOM 656 N N . ARG A 1 89 ? -27.625 -0.981 32.165 1.00 58.78 89 ARG A N 1
ATOM 657 C CA . ARG A 1 89 ? -28.927 -1.673 32.179 1.00 58.78 89 ARG A CA 1
ATOM 658 C C . ARG A 1 89 ? -29.210 -2.413 33.501 1.00 58.78 89 ARG A C 1
ATOM 660 O O . ARG A 1 89 ? -30.330 -2.879 33.691 1.00 58.78 89 ARG A O 1
ATOM 667 N N . TYR A 1 90 ? -28.228 -2.517 34.399 1.00 54.28 90 TYR A N 1
ATOM 668 C CA . TYR A 1 90 ? -28.355 -3.159 35.719 1.00 54.28 90 TYR A CA 1
ATOM 669 C C . TYR A 1 90 ? -28.089 -2.200 36.901 1.00 54.28 90 TYR A C 1
ATOM 671 O O . TYR A 1 90 ? -27.891 -2.671 38.021 1.00 54.28 90 TYR A O 1
ATOM 679 N N . GLY A 1 91 ? -28.082 -0.884 36.658 1.00 49.78 91 GLY A N 1
ATOM 680 C CA . GLY A 1 91 ? -28.000 0.173 37.676 1.00 49.78 91 GLY A CA 1
ATOM 681 C C . GLY A 1 91 ? -29.308 0.933 37.833 1.00 49.78 91 GLY A C 1
ATOM 682 O O . GLY A 1 91 ? -30.036 1.047 36.821 1.00 49.78 91 GLY A O 1
#

Solvent-accessible surface area (backbone atoms only — not comparable to full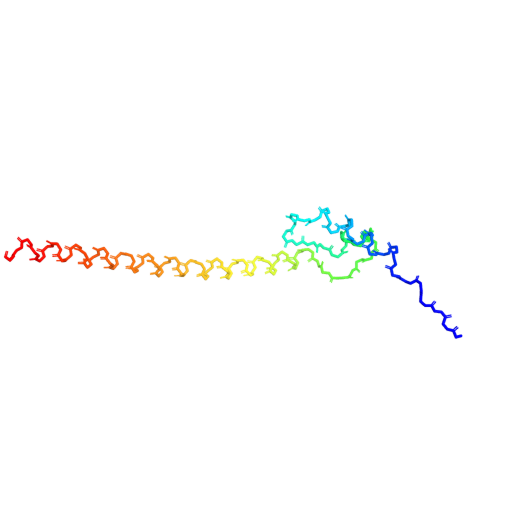-atom values): 5698 Å² total; per-residue (Å²): 133,89,81,90,86,82,64,72,78,57,53,56,54,50,50,59,51,50,61,78,43,75,85,53,96,71,83,54,70,49,75,71,70,66,60,74,95,78,71,93,80,90,78,58,69,66,58,52,50,51,52,52,50,53,49,50,52,51,51,50,50,53,50,50,53,52,52,50,53,51,50,51,51,51,52,48,51,51,50,51,53,52,50,53,56,52,52,68,70,77,109

Secondary structure (DSSP, 8-state):
------SHHHHHHHHHHHHHTTT-S---HHHHHT--SSS--S--HHHHHHHHHHHHHHHHHHHHHHHHHHHHHHHHHHHHHHHHHHHTT--

Sequence (91 aa):
MFQEDGVTGSDYDKSARLDRFTGASAISSADYYGRDEAASSGMDASDMFQRLSLQAKQDVSNMRSAATEAGKKLAGMASTFMRDLQSGRYG

Radius of gyration: 27.46 Å; Cα contacts (8 Å, |Δi|>4): 7; chains: 1; bounding box: 68×39×67 Å

pLDDT: mean 71.18, std 15.57, range [39.78, 95.88]

Organism: NCBI:txid582737

Mean predicted aligned error: 16.69 Å

Foldseek 3Di:
DDDDDDPDPVVVLLVVLVVVCVPPPDDDPCSSVVDDPPDDDDDPVVNVVVVVVVVVVVVVVVVVVVVVVVVVVVVVVVVVVVVVVVVVVVD